Protein AF-A0AAU6WSG1-F1 (afdb_monomer)

Sequence (69 aa):
MKKTLLMFTLICTSGYFAQTGSIKFPTDNKLKTALDSLVDRSVSAFMQNNSRVGISVGVIKNGKKFIYN

Secondary structure (DSSP, 8-state):
-HHHHHHHHHHHGGG-----S------S-S--SHHHHHHHHHHHHHHTSTT-----EEEEETTEEEEE-

Organism: NCBI:txid1854762

Mean predicted aligned error: 13.71 Å

Solvent-accessible surface area (backbone atoms only — not comparable to full-atom values): 4689 Å² total; per-residue (Å²): 110,72,70,63,54,54,53,55,58,57,61,70,69,71,75,82,78,88,75,85,72,79,78,76,70,90,62,93,62,82,63,79,41,75,64,47,50,49,50,52,60,59,47,47,69,63,54,70,44,85,88,53,92,79,69,74,48,81,46,78,56,94,92,41,80,47,80,48,112

Radius of gyration: 23.43 Å; Cα contacts (8 Å, |Δi|>4): 27; chains: 1; bounding box: 36×28×70 Å

Nearest PDB structures (foldseek):
  6tdu-assembly1_G  TM=4.313E-01  e=6.730E+00  Euglena gracilis

pLDDT: mean 78.15, std 16.44, range [54.78, 96.88]

Foldseek 3Di:
DVVVVVVVVVVVVPPPDPDPPPPPDPDPPPCPDPVSVVVCVVCVVVPVPPVDDDDWDWDADPNDIDIDD

Structure (mmCIF, N/CA/C/O backbone):
data_AF-A0AAU6WSG1-F1
#
_entry.id   AF-A0AAU6WSG1-F1
#
loop_
_atom_site.group_PDB
_atom_site.id
_atom_site.type_symbol
_atom_site.label_atom_id
_atom_site.label_alt_id
_atom_site.label_comp_id
_atom_site.label_asym_id
_atom_site.label_entity_id
_atom_site.label_seq_id
_atom_site.pdbx_PDB_ins_code
_atom_site.Cartn_x
_atom_site.Cartn_y
_atom_site.Cartn_z
_atom_site.occupancy
_atom_site.B_iso_or_equiv
_atom_site.auth_seq_id
_atom_site.auth_comp_id
_atom_site.auth_asym_id
_atom_site.auth_atom_id
_atom_site.pdbx_PDB_model_num
ATOM 1 N N . MET A 1 1 ? 16.333 -14.607 56.979 1.00 58.44 1 MET A N 1
ATOM 2 C CA . MET A 1 1 ? 16.913 -13.516 56.160 1.00 58.44 1 MET A CA 1
ATOM 3 C C . MET A 1 1 ? 16.954 -13.848 54.668 1.00 58.44 1 MET A C 1
ATOM 5 O O . MET A 1 1 ? 16.386 -13.096 53.895 1.00 58.44 1 MET A O 1
ATOM 9 N N . LYS A 1 2 ? 17.524 -14.989 54.241 1.00 59.47 2 LYS A N 1
ATOM 10 C CA . LYS A 1 2 ? 17.609 -15.356 52.807 1.00 59.47 2 LYS A CA 1
ATOM 11 C C . LYS A 1 2 ? 16.247 -15.526 52.102 1.00 59.47 2 LYS A C 1
ATOM 13 O O . LYS A 1 2 ? 16.096 -15.091 50.971 1.00 59.47 2 LYS A O 1
ATOM 18 N N . LYS A 1 3 ? 15.241 -16.098 52.779 1.00 58.22 3 LYS A N 1
ATOM 19 C CA . LYS A 1 3 ? 13.884 -16.296 52.218 1.00 58.22 3 LYS A CA 1
ATOM 20 C C . LYS A 1 3 ? 13.102 -14.983 52.058 1.00 58.22 3 LYS A C 1
ATOM 22 O O . LYS A 1 3 ? 12.368 -14.819 51.094 1.00 58.22 3 LYS A O 1
ATOM 27 N N . THR A 1 4 ? 13.310 -14.040 52.976 1.00 64.56 4 THR A N 1
ATOM 28 C CA . THR A 1 4 ? 12.712 -12.696 52.932 1.00 64.56 4 THR A CA 1
ATOM 29 C C . THR A 1 4 ? 13.322 -11.856 51.807 1.00 64.56 4 THR A C 1
ATOM 31 O O . THR A 1 4 ? 12.602 -11.154 51.108 1.00 64.56 4 THR A O 1
ATOM 34 N N . LEU A 1 5 ? 14.633 -12.004 51.572 1.00 62.94 5 LEU A N 1
ATOM 35 C CA . LEU A 1 5 ? 15.331 -11.401 50.433 1.00 62.94 5 LEU A CA 1
ATOM 36 C C . LEU A 1 5 ? 14.819 -11.956 49.089 1.00 62.94 5 LEU A C 1
ATOM 38 O O . LEU A 1 5 ? 14.604 -11.192 48.156 1.00 62.94 5 LEU A O 1
ATOM 42 N N . LEU A 1 6 ? 14.553 -13.268 49.021 1.00 62.12 6 LEU A N 1
ATOM 43 C CA . LEU A 1 6 ? 14.054 -13.938 47.812 1.00 62.12 6 LEU A CA 1
ATOM 44 C C . LEU A 1 6 ? 12.629 -13.496 47.418 1.00 62.12 6 LEU A C 1
ATOM 46 O O . LEU A 1 6 ? 12.303 -13.393 46.236 1.00 62.12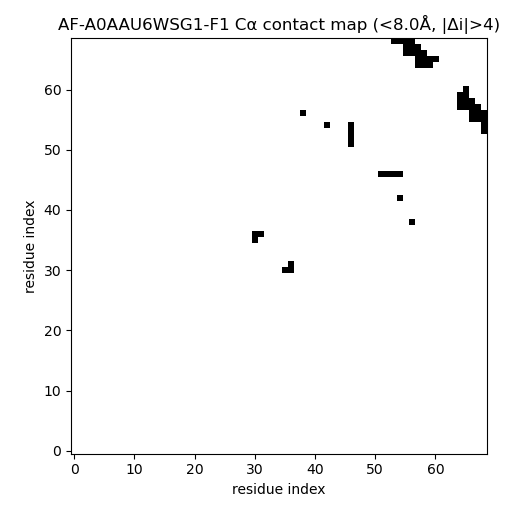 6 LEU A O 1
ATOM 50 N N . MET A 1 7 ? 11.779 -13.217 48.410 1.00 60.94 7 MET A N 1
ATOM 51 C CA . MET A 1 7 ? 10.423 -12.693 48.196 1.00 60.94 7 MET A CA 1
ATOM 52 C C . MET A 1 7 ? 10.436 -11.248 47.686 1.00 60.94 7 MET A C 1
ATOM 54 O O . MET A 1 7 ? 9.645 -10.898 46.813 1.00 60.94 7 MET A O 1
ATOM 58 N N . PHE A 1 8 ? 11.379 -10.429 48.161 1.00 60.19 8 PHE A N 1
ATOM 59 C CA . PHE A 1 8 ? 11.535 -9.050 47.696 1.00 60.19 8 PHE A CA 1
ATOM 60 C C . PHE A 1 8 ? 11.973 -8.985 46.223 1.00 60.19 8 PHE A C 1
ATOM 62 O O . PHE A 1 8 ? 11.444 -8.187 45.454 1.00 60.19 8 PHE A O 1
ATOM 69 N N . THR A 1 9 ? 12.859 -9.891 45.791 1.00 61.47 9 THR A N 1
ATOM 70 C CA . THR A 1 9 ? 13.273 -9.983 44.380 1.00 61.47 9 THR A CA 1
ATOM 71 C C . THR A 1 9 ? 12.152 -10.420 43.435 1.00 61.47 9 THR A C 1
ATOM 73 O O . THR A 1 9 ? 12.150 -10.010 42.278 1.00 61.47 9 THR A O 1
ATOM 76 N N . LEU A 1 10 ? 11.175 -11.206 43.903 1.00 60.62 10 LEU A N 1
ATOM 77 C CA . LEU A 1 10 ? 10.076 -11.679 43.054 1.00 60.62 10 LEU A CA 1
ATOM 78 C C . LEU A 1 10 ? 9.068 -10.555 42.745 1.00 60.62 10 LEU A C 1
ATOM 80 O O . LEU A 1 10 ? 8.606 -10.430 41.612 1.00 60.62 10 LEU A O 1
ATOM 84 N N . ILE A 1 11 ? 8.791 -9.683 43.721 1.00 61.84 11 ILE A N 1
ATOM 85 C CA . ILE A 1 11 ? 7.823 -8.581 43.587 1.00 61.84 11 ILE A CA 1
ATOM 86 C C . ILE A 1 11 ? 8.328 -7.507 42.606 1.00 61.84 11 ILE A C 1
ATOM 88 O O . ILE A 1 11 ? 7.549 -7.012 41.790 1.00 61.84 11 ILE A O 1
ATOM 92 N N . CYS A 1 12 ? 9.635 -7.219 42.583 1.00 59.19 12 CYS A N 1
ATOM 93 C CA . CYS A 1 12 ? 10.231 -6.230 41.673 1.00 59.19 12 CYS A CA 1
ATOM 94 C C . CYS A 1 12 ? 10.157 -6.610 40.182 1.00 59.19 12 CYS A C 1
ATOM 96 O O . CYS A 1 12 ? 10.188 -5.729 39.328 1.00 59.19 12 CYS A O 1
ATOM 98 N N . THR A 1 13 ? 10.032 -7.897 39.845 1.00 59.50 13 THR A N 1
ATOM 99 C CA . THR A 1 13 ? 9.985 -8.344 38.436 1.00 59.50 13 THR A CA 1
ATOM 100 C C . THR A 1 13 ? 8.599 -8.237 37.792 1.00 59.50 13 THR A C 1
ATOM 102 O O . THR A 1 13 ? 8.482 -8.315 36.572 1.00 59.50 13 THR A O 1
ATOM 105 N N . SER A 1 14 ? 7.548 -8.001 38.583 1.00 58.41 14 SER A N 1
ATOM 106 C CA . SER A 1 14 ? 6.157 -7.975 38.100 1.00 58.41 14 SER A CA 1
ATOM 107 C C . SER A 1 14 ? 5.691 -6.624 37.524 1.00 58.41 14 SER A C 1
ATOM 109 O O . SER A 1 14 ? 4.592 -6.537 36.983 1.00 58.41 14 SER A O 1
ATOM 111 N N . GLY A 1 15 ? 6.519 -5.572 37.588 1.00 58.12 15 GLY A N 1
ATOM 112 C CA . GLY A 1 15 ? 6.140 -4.199 37.218 1.00 58.12 15 GLY A CA 1
ATOM 113 C C . GLY A 1 15 ? 6.334 -3.782 35.751 1.00 58.12 15 GLY A C 1
ATOM 114 O O . GLY A 1 15 ? 6.036 -2.639 35.418 1.00 58.12 15 GLY A O 1
ATOM 115 N N . TYR A 1 16 ? 6.828 -4.652 34.861 1.00 59.38 16 TYR A N 1
ATOM 116 C CA . TYR A 1 16 ? 7.342 -4.238 33.538 1.00 59.38 16 TYR A CA 1
ATOM 117 C C . TYR A 1 16 ? 6.518 -4.683 32.314 1.00 59.38 16 TYR A C 1
ATOM 119 O O . TYR A 1 16 ? 7.083 -4.876 31.242 1.00 59.38 16 TYR A O 1
ATOM 127 N N . PHE A 1 17 ? 5.191 -4.824 32.413 1.00 61.50 17 PHE A N 1
ATOM 128 C CA . PHE A 1 17 ? 4.364 -5.213 31.249 1.00 61.50 17 PHE A CA 1
ATOM 129 C C . PHE A 1 17 ? 3.204 -4.264 30.916 1.00 61.50 17 PHE A C 1
ATOM 131 O O . PHE A 1 17 ? 2.246 -4.666 30.261 1.00 61.50 17 PHE A O 1
ATOM 138 N N . ALA A 1 18 ? 3.284 -2.988 31.299 1.00 59.69 18 ALA A N 1
ATOM 139 C CA . ALA A 1 18 ? 2.230 -2.009 31.022 1.00 59.69 18 ALA A CA 1
ATOM 140 C C . ALA A 1 18 ? 2.610 -0.978 29.942 1.00 59.69 18 ALA A C 1
ATOM 142 O O . ALA A 1 18 ? 2.440 0.215 30.157 1.00 59.69 18 ALA A O 1
ATOM 143 N N . GLN A 1 19 ? 3.103 -1.405 28.770 1.00 60.44 19 GLN A N 1
ATOM 144 C CA . GLN A 1 19 ? 3.060 -0.545 27.574 1.00 60.44 19 GLN A CA 1
ATOM 145 C C . GLN A 1 19 ? 3.125 -1.343 26.259 1.00 60.44 19 GLN A C 1
ATOM 147 O O . GLN A 1 19 ? 4.109 -1.297 25.529 1.00 60.44 19 GLN A O 1
ATOM 152 N N . THR A 1 20 ? 2.055 -2.062 25.915 1.00 58.09 20 THR A N 1
ATOM 153 C CA . THR A 1 20 ? 1.845 -2.574 24.540 1.00 58.09 20 THR A CA 1
ATOM 154 C C . THR A 1 20 ? 0.849 -1.734 23.740 1.00 58.09 20 THR A C 1
ATOM 156 O O . THR A 1 20 ? 0.461 -2.100 22.634 1.00 58.09 20 THR A O 1
ATOM 159 N N . GLY A 1 21 ? 0.465 -0.560 24.245 1.00 57.59 21 GLY A N 1
ATOM 160 C CA . GLY A 1 21 ? -0.116 0.482 23.412 1.00 57.59 21 GLY A CA 1
ATOM 161 C C . GLY A 1 21 ? 1.019 1.212 22.713 1.00 57.59 21 GLY A C 1
ATOM 162 O O . GLY A 1 21 ? 1.602 2.121 23.297 1.00 57.59 21 GLY A O 1
ATOM 163 N N . SER A 1 22 ? 1.370 0.811 21.489 1.00 61.16 22 SER A N 1
ATOM 164 C CA . SER A 1 22 ? 2.250 1.619 20.646 1.00 61.16 22 SER A CA 1
ATOM 165 C C . SER A 1 22 ? 1.586 2.986 20.471 1.00 61.16 22 SER A C 1
ATOM 167 O O . SER A 1 22 ? 0.669 3.127 19.656 1.00 61.16 22 SER A O 1
ATOM 169 N N . ILE A 1 23 ? 1.996 3.980 21.258 1.00 60.59 23 ILE A N 1
ATOM 170 C CA . ILE A 1 23 ? 1.675 5.377 20.993 1.00 60.59 23 ILE A CA 1
ATOM 171 C C . ILE A 1 23 ? 2.298 5.640 19.625 1.00 60.59 23 ILE A C 1
ATOM 173 O O . ILE A 1 23 ? 3.515 5.757 19.495 1.00 60.59 23 ILE A O 1
ATOM 177 N N . LYS A 1 24 ? 1.476 5.592 18.571 1.00 60.28 24 LYS A N 1
ATOM 178 C CA . LYS A 1 24 ? 1.920 5.909 17.219 1.00 60.28 24 LYS A CA 1
ATOM 179 C C . LYS A 1 24 ? 2.176 7.403 17.210 1.00 60.28 24 LYS A C 1
ATOM 181 O O . LYS A 1 24 ? 1.242 8.191 17.086 1.00 60.28 24 LYS A O 1
ATOM 186 N N . PHE A 1 25 ? 3.436 7.776 17.398 1.00 62.94 25 PHE A N 1
ATOM 187 C CA . PHE A 1 25 ? 3.877 9.132 17.130 1.00 62.94 25 PHE A CA 1
ATOM 188 C C . PHE A 1 25 ? 3.434 9.498 15.710 1.00 62.94 25 PHE A C 1
ATOM 190 O O . PHE A 1 25 ? 3.538 8.648 14.818 1.00 62.94 25 PHE A O 1
ATOM 197 N N . PRO A 1 26 ? 2.894 10.707 15.492 1.00 61.28 26 PRO A N 1
ATOM 198 C CA . PRO A 1 26 ? 2.608 11.181 14.151 1.00 61.28 26 PRO A CA 1
ATOM 199 C C . PRO A 1 26 ? 3.940 11.275 13.409 1.00 61.28 26 PRO A C 1
ATOM 201 O O . PRO A 1 26 ? 4.690 12.233 13.568 1.00 61.28 26 PRO A O 1
ATOM 204 N N . THR A 1 27 ? 4.265 10.230 12.656 1.00 63.03 27 THR A N 1
ATOM 205 C CA . 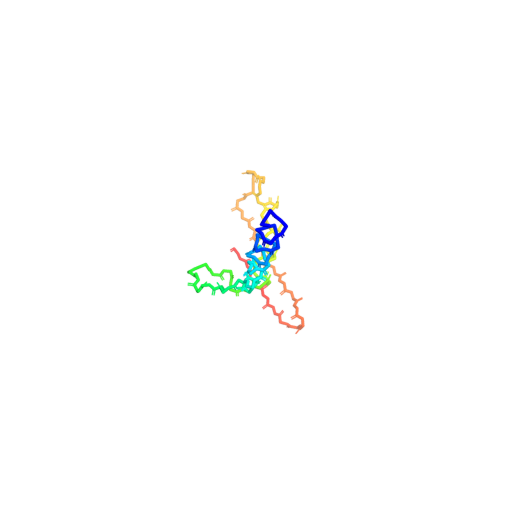THR A 1 27 ? 5.370 10.257 11.714 1.00 63.03 27 THR A CA 1
ATOM 206 C C . THR A 1 27 ? 4.879 10.939 10.444 1.00 63.03 27 THR A C 1
ATOM 208 O O . THR A 1 27 ? 3.708 10.879 10.068 1.00 63.03 27 THR A O 1
ATOM 211 N N . ASP A 1 28 ? 5.799 11.593 9.768 1.00 54.78 28 ASP A N 1
ATOM 212 C CA . ASP A 1 28 ? 5.688 12.110 8.409 1.00 54.78 28 ASP A CA 1
ATOM 213 C C . ASP A 1 28 ? 5.480 11.006 7.349 1.00 54.78 28 ASP A C 1
ATOM 215 O O . ASP A 1 28 ? 5.267 11.297 6.168 1.00 54.78 28 ASP A O 1
ATOM 219 N N . ASN A 1 29 ? 5.460 9.733 7.759 1.00 60.44 29 ASN A N 1
ATOM 220 C CA . ASN A 1 29 ? 5.159 8.608 6.891 1.00 60.44 29 ASN A CA 1
ATOM 221 C C . ASN A 1 29 ? 3.681 8.636 6.450 1.00 60.44 29 ASN A C 1
ATOM 223 O O . ASN A 1 29 ? 2.754 8.494 7.250 1.00 60.44 29 ASN A O 1
ATOM 227 N N . LYS A 1 30 ? 3.449 8.796 5.142 1.00 60.75 30 LYS A N 1
ATOM 228 C CA . LYS A 1 30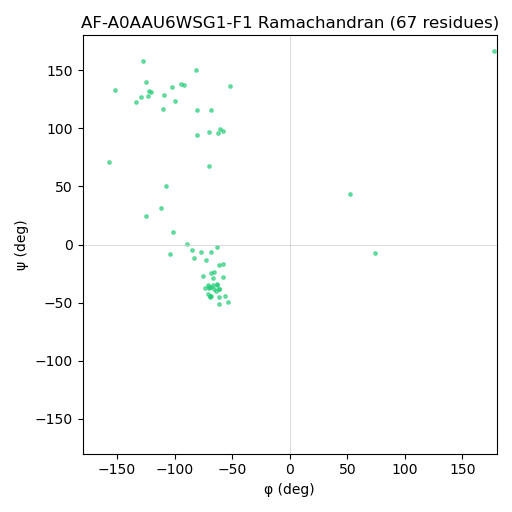 ? 2.106 8.913 4.545 1.00 60.75 30 LYS A CA 1
ATOM 229 C C . LYS A 1 30 ? 1.276 7.629 4.598 1.00 60.75 30 LYS A C 1
ATOM 231 O O . LYS A 1 30 ? 0.096 7.691 4.253 1.00 60.75 30 LYS A O 1
ATOM 236 N N . LEU A 1 31 ? 1.844 6.499 5.032 1.00 63.84 31 LEU A N 1
ATOM 237 C CA . LEU A 1 31 ? 1.122 5.246 5.284 1.00 63.84 31 LEU A CA 1
ATOM 238 C C . LEU A 1 31 ? 0.223 5.400 6.530 1.00 63.84 31 LEU A C 1
ATOM 240 O O . LEU A 1 31 ? 0.461 4.828 7.593 1.00 63.84 31 LEU A O 1
ATOM 244 N N . LYS A 1 32 ? -0.799 6.251 6.394 1.00 70.56 32 LYS A N 1
ATOM 245 C CA . LYS A 1 32 ? -1.694 6.747 7.447 1.00 70.56 32 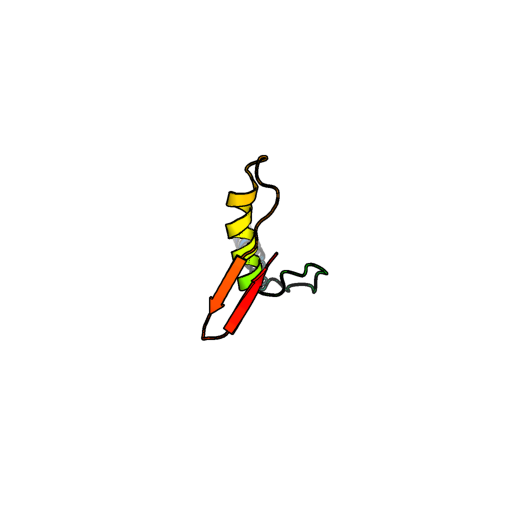LYS A CA 1
ATOM 246 C C . LYS A 1 32 ? -2.598 5.662 8.009 1.00 70.56 32 LYS A C 1
ATOM 248 O O . LYS A 1 32 ? -3.087 5.792 9.132 1.00 70.56 32 LYS A O 1
ATOM 253 N N . THR A 1 33 ? -2.869 4.619 7.232 1.00 86.50 33 THR A N 1
ATOM 254 C CA . THR A 1 33 ? -3.864 3.608 7.577 1.00 86.50 33 THR A CA 1
ATOM 255 C C . THR A 1 33 ? -3.297 2.198 7.512 1.00 86.50 33 THR A C 1
ATOM 257 O O . THR A 1 33 ? -2.334 1.911 6.805 1.00 86.50 33 THR A O 1
ATOM 260 N N . ALA A 1 34 ? -3.947 1.276 8.226 1.00 88.06 34 ALA A N 1
ATOM 261 C CA . ALA A 1 34 ? -3.630 -0.147 8.128 1.00 88.06 34 ALA A CA 1
ATOM 262 C C . ALA A 1 34 ? -3.779 -0.682 6.693 1.00 88.06 34 ALA A C 1
ATOM 264 O O . ALA A 1 34 ? -3.089 -1.628 6.325 1.00 88.06 34 ALA A O 1
ATOM 265 N N . LEU A 1 35 ? -4.660 -0.074 5.885 1.00 91.44 35 LEU A N 1
ATOM 266 C CA . LEU A 1 35 ? -4.810 -0.424 4.477 1.00 91.44 35 LEU A CA 1
ATOM 267 C C . LEU A 1 35 ? -3.573 -0.012 3.674 1.00 91.44 35 LEU A C 1
ATOM 269 O O . LEU A 1 35 ? -3.065 -0.828 2.916 1.00 91.44 35 LEU A O 1
ATOM 273 N N . ASP A 1 36 ? -3.053 1.196 3.893 1.00 90.81 36 ASP A N 1
ATOM 274 C CA . ASP A 1 36 ? -1.855 1.677 3.196 1.00 90.81 36 ASP A CA 1
ATOM 275 C C . ASP A 1 36 ? -0.648 0.789 3.520 1.00 90.81 36 ASP A C 1
ATOM 277 O O . ASP A 1 36 ? 0.051 0.343 2.615 1.00 90.81 36 ASP A O 1
ATOM 281 N N . SER A 1 37 ? -0.455 0.439 4.799 1.00 89.94 37 SER A N 1
ATOM 282 C CA . SER A 1 37 ? 0.611 -0.486 5.211 1.00 89.94 37 SER A CA 1
ATOM 283 C C . SER A 1 37 ? 0.440 -1.894 4.630 1.00 89.94 37 SER A C 1
ATOM 285 O O . SER A 1 37 ? 1.427 -2.574 4.352 1.00 89.94 37 SER A O 1
ATOM 287 N N . LEU A 1 38 ? -0.803 -2.362 4.474 1.00 91.94 38 LEU A N 1
ATOM 288 C CA . LEU A 1 38 ? -1.085 -3.667 3.879 1.00 91.94 38 LEU A CA 1
ATOM 289 C C . LEU A 1 38 ? -0.764 -3.671 2.383 1.00 91.94 38 LEU A C 1
ATOM 291 O O . LEU A 1 38 ? -0.164 -4.631 1.899 1.00 91.94 38 LEU A O 1
ATOM 295 N N . V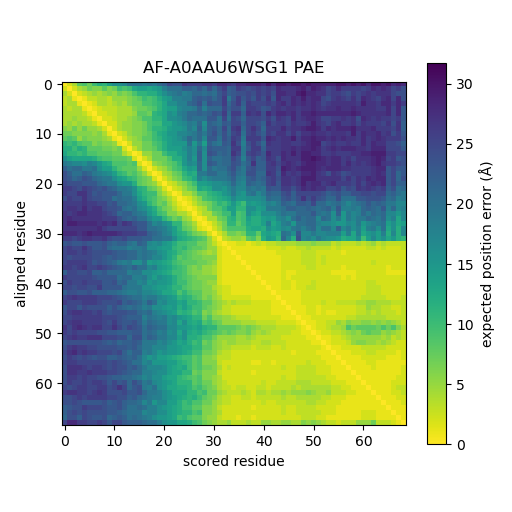AL A 1 39 ? -1.156 -2.616 1.666 1.00 93.69 39 VAL A N 1
ATOM 296 C CA . VAL A 1 39 ? -0.854 -2.455 0.241 1.00 93.69 39 VAL A CA 1
ATOM 297 C C . VAL A 1 39 ? 0.654 -2.395 0.044 1.00 93.69 39 VAL A C 1
ATOM 299 O O . VAL A 1 39 ? 1.175 -3.215 -0.703 1.00 93.69 39 VAL A O 1
ATOM 302 N N . ASP A 1 40 ? 1.354 -1.533 0.784 1.00 92.12 40 ASP A N 1
ATOM 303 C CA . ASP A 1 40 ? 2.814 -1.387 0.735 1.00 92.12 40 ASP A CA 1
ATOM 304 C C . ASP A 1 40 ? 3.550 -2.721 0.953 1.00 92.12 40 ASP A C 1
ATOM 306 O O . ASP A 1 40 ? 4.365 -3.146 0.129 1.00 92.12 40 ASP A O 1
ATOM 310 N N . ARG A 1 41 ? 3.185 -3.464 2.006 1.00 91.50 41 ARG A N 1
ATOM 311 C CA . ARG A 1 41 ? 3.771 -4.784 2.286 1.00 91.50 41 ARG A CA 1
ATOM 312 C C . ARG A 1 41 ? 3.509 -5.786 1.163 1.00 91.50 41 ARG A C 1
ATOM 314 O O . ARG A 1 41 ? 4.379 -6.595 0.847 1.00 91.50 41 ARG A O 1
ATOM 321 N N . SER A 1 42 ? 2.315 -5.744 0.580 1.00 92.94 42 SER A N 1
ATOM 322 C CA . SER A 1 42 ? 1.904 -6.667 -0.481 1.00 92.94 42 SER A CA 1
ATOM 323 C C . SER A 1 42 ? 2.635 -6.375 -1.792 1.00 92.94 42 SER A C 1
ATOM 325 O O . SER A 1 42 ? 3.115 -7.298 -2.448 1.00 92.94 42 SER A O 1
ATOM 327 N N . VAL A 1 43 ? 2.775 -5.097 -2.159 1.00 94.06 43 VAL A N 1
ATOM 328 C CA . VAL A 1 43 ? 3.487 -4.699 -3.382 1.00 94.06 43 VAL A CA 1
ATOM 329 C C . VAL A 1 43 ? 4.997 -4.804 -3.236 1.00 94.06 43 VAL A C 1
ATOM 331 O O . VAL A 1 43 ? 5.669 -5.057 -4.228 1.00 94.06 43 VAL A O 1
ATOM 334 N N . SER A 1 44 ? 5.545 -4.688 -2.025 1.00 92.62 44 SER A N 1
ATOM 335 C CA . SER A 1 44 ? 6.989 -4.794 -1.786 1.00 92.62 44 SER A CA 1
ATOM 336 C C . SER A 1 44 ? 7.569 -6.111 -2.305 1.00 92.62 44 SER A C 1
ATOM 338 O O . SER A 1 44 ? 8.586 -6.106 -2.991 1.00 92.62 44 SER A O 1
ATOM 340 N N . ALA A 1 45 ? 6.897 -7.240 -2.054 1.00 90.12 45 ALA A N 1
ATOM 341 C CA . ALA A 1 45 ? 7.330 -8.542 -2.571 1.00 90.12 45 ALA A CA 1
ATOM 342 C C . ALA A 1 45 ? 7.314 -8.592 -4.109 1.00 90.12 45 ALA A C 1
ATOM 344 O O . ALA A 1 45 ? 8.173 -9.214 -4.729 1.00 90.12 45 ALA A O 1
ATOM 345 N N . PHE A 1 46 ? 6.360 -7.901 -4.739 1.00 90.44 46 PHE A N 1
ATOM 346 C CA . PHE A 1 46 ? 6.339 -7.748 -6.187 1.00 90.44 46 PHE A CA 1
ATOM 347 C C . PHE A 1 46 ? 7.489 -6.842 -6.662 1.00 90.44 46 PHE A C 1
ATOM 349 O O . PHE A 1 46 ? 8.208 -7.199 -7.589 1.00 90.44 46 PHE A O 1
ATOM 356 N N . MET A 1 47 ? 7.735 -5.706 -6.024 1.00 94.44 47 ME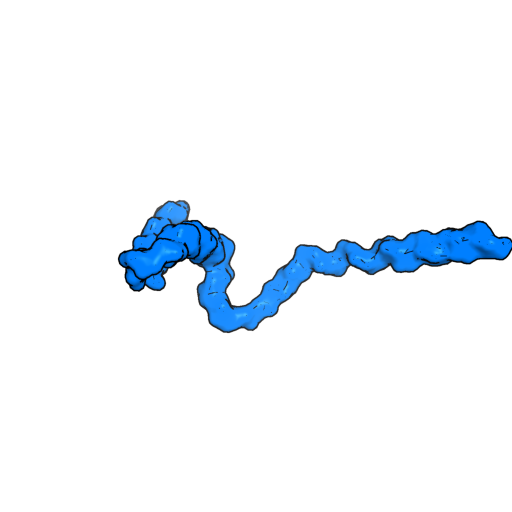T A N 1
ATOM 357 C CA . MET A 1 47 ? 8.751 -4.747 -6.471 1.00 94.44 47 MET A CA 1
ATOM 358 C C . MET A 1 47 ? 10.201 -5.198 -6.237 1.00 94.44 47 MET A C 1
ATOM 360 O O . MET A 1 47 ? 11.104 -4.642 -6.848 1.00 94.44 47 MET A O 1
ATOM 364 N N . GLN A 1 48 ? 10.446 -6.238 -5.432 1.00 93.75 48 GLN A N 1
ATOM 365 C CA . GLN A 1 48 ? 11.793 -6.788 -5.195 1.00 93.75 48 GLN A CA 1
ATOM 366 C C . GLN A 1 48 ? 12.495 -7.330 -6.452 1.00 93.75 48 GLN A C 1
ATOM 368 O O . GLN A 1 48 ? 13.709 -7.523 -6.441 1.00 93.75 48 GLN A O 1
ATOM 373 N N . ASN A 1 49 ? 11.767 -7.594 -7.540 1.00 93.31 49 ASN A N 1
ATOM 374 C CA . ASN A 1 49 ? 12.395 -7.947 -8.808 1.00 93.31 49 ASN A CA 1
ATOM 375 C C . ASN A 1 49 ? 12.883 -6.678 -9.528 1.00 93.31 49 ASN A C 1
ATOM 377 O O . ASN A 1 49 ? 12.071 -5.875 -9.984 1.00 93.31 49 ASN A O 1
ATOM 381 N N . ASN A 1 50 ? 14.203 -6.565 -9.703 1.00 89.81 50 ASN A N 1
ATOM 382 C CA . ASN A 1 50 ? 14.886 -5.411 -10.301 1.00 89.81 50 ASN A CA 1
ATOM 383 C C . ASN A 1 50 ? 14.443 -5.055 -11.733 1.00 89.81 50 ASN A C 1
ATOM 385 O O . ASN A 1 50 ? 14.717 -3.954 -12.197 1.00 89.81 50 ASN A O 1
ATOM 389 N N . SER A 1 51 ? 13.771 -5.956 -12.455 1.00 94.25 51 SER A N 1
ATOM 390 C CA . SER A 1 51 ? 13.205 -5.659 -13.778 1.00 94.25 51 SER A CA 1
ATOM 391 C C . SER A 1 51 ? 11.902 -4.847 -13.717 1.00 94.25 51 SER A C 1
ATOM 393 O O . SER A 1 51 ? 11.380 -4.459 -14.760 1.00 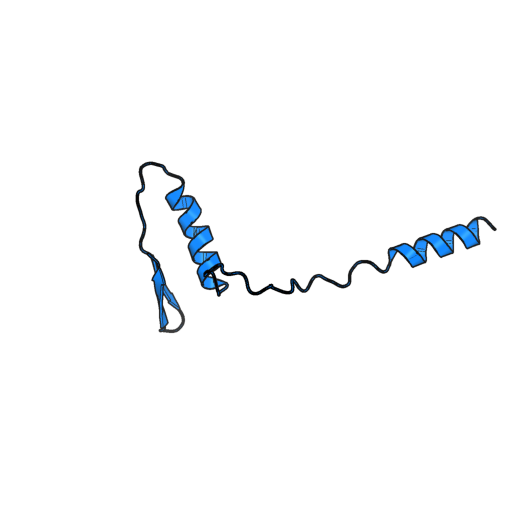94.25 51 SER A O 1
ATOM 395 N N . ARG A 1 52 ? 11.336 -4.610 -12.525 1.00 93.38 52 ARG A N 1
ATOM 396 C CA . ARG A 1 52 ? 10.065 -3.896 -12.331 1.00 93.38 52 ARG A CA 1
ATOM 397 C C . ARG A 1 52 ? 10.330 -2.448 -11.934 1.00 93.38 52 ARG A C 1
ATOM 399 O O . ARG A 1 52 ? 10.984 -2.180 -10.936 1.00 93.38 52 A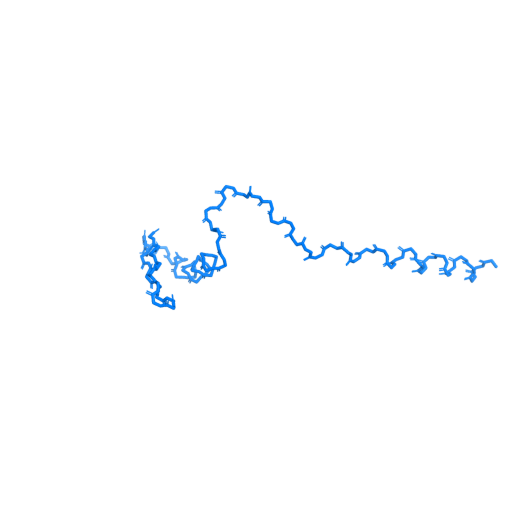RG A O 1
ATOM 406 N N . VAL A 1 53 ? 9.777 -1.521 -12.711 1.00 94.06 53 VAL A N 1
ATOM 407 C CA . VAL A 1 53 ? 10.020 -0.074 -12.562 1.00 94.06 53 VAL A CA 1
ATOM 408 C C . VAL A 1 53 ? 8.863 0.685 -11.906 1.00 94.06 53 VAL A C 1
ATOM 410 O O . VAL A 1 53 ? 9.013 1.855 -11.576 1.00 94.06 53 VAL A O 1
ATOM 413 N N . GLY A 1 54 ? 7.715 0.036 -11.694 1.00 93.50 54 GLY A N 1
ATOM 414 C CA . GLY A 1 54 ? 6.571 0.628 -11.001 1.00 93.50 54 GLY A CA 1
ATOM 415 C C . GLY A 1 54 ? 5.357 -0.297 -10.954 1.00 93.50 54 GLY A C 1
ATOM 416 O O . GLY A 1 54 ? 5.304 -1.310 -11.659 1.00 93.50 54 GLY A O 1
ATOM 417 N N . ILE A 1 55 ? 4.383 0.058 -10.117 1.00 94.56 55 ILE A N 1
ATOM 418 C CA . ILE A 1 55 ? 3.090 -0.621 -10.012 1.00 94.56 55 ILE A CA 1
ATOM 419 C C . ILE A 1 55 ? 2.019 0.367 -9.540 1.00 94.56 55 ILE A C 1
ATOM 421 O O . ILE A 1 55 ? 2.206 1.056 -8.545 1.00 94.56 55 ILE A O 1
ATOM 425 N N . SER A 1 56 ? 0.868 0.377 -10.212 1.00 95.31 56 SER A N 1
ATOM 426 C CA . SER A 1 56 ? -0.340 1.041 -9.712 1.00 95.31 56 SER A CA 1
ATOM 427 C C . SER A 1 56 ? -1.305 0.001 -9.148 1.00 95.31 56 SER A C 1
ATOM 429 O O . SER A 1 56 ? -1.549 -1.033 -9.771 1.00 95.31 56 SER A O 1
ATOM 431 N N . VAL A 1 57 ? -1.883 0.276 -7.979 1.00 96.06 57 VAL A N 1
ATOM 432 C CA . VAL A 1 57 ? -2.817 -0.621 -7.287 1.00 96.06 57 VAL A CA 1
ATOM 433 C C . VAL A 1 57 ? -4.142 0.080 -7.033 1.00 96.06 57 VAL A C 1
ATOM 435 O O . VAL A 1 57 ? -4.192 1.154 -6.438 1.00 96.06 57 VAL A O 1
ATOM 438 N N . GLY A 1 58 ? -5.233 -0.565 -7.444 1.00 96.38 58 GLY A N 1
ATOM 439 C CA . GLY A 1 58 ? -6.595 -0.162 -7.109 1.00 96.38 58 GLY A CA 1
ATOM 440 C C . GLY A 1 58 ? -7.236 -1.137 -6.127 1.00 96.38 58 GLY A C 1
ATOM 441 O O . GLY A 1 58 ? -7.259 -2.340 -6.369 1.00 96.38 58 GLY A O 1
ATOM 442 N N . VAL A 1 59 ? -7.797 -0.620 -5.034 1.00 96.25 59 VAL A N 1
ATOM 443 C CA . VAL A 1 59 ? -8.537 -1.400 -4.034 1.00 96.25 59 VAL A CA 1
ATOM 444 C C . VAL A 1 59 ? -9.966 -0.877 -3.939 1.00 96.25 59 VAL A C 1
ATOM 446 O O . VAL A 1 59 ? -10.189 0.324 -3.784 1.00 96.25 59 VAL A O 1
ATOM 449 N N . ILE A 1 60 ? -10.943 -1.784 -3.992 1.00 96.88 60 ILE A N 1
ATOM 450 C CA . ILE A 1 60 ? -12.349 -1.480 -3.711 1.00 96.88 60 ILE A CA 1
ATOM 451 C C . ILE A 1 60 ? -12.717 -2.151 -2.389 1.00 96.88 60 ILE A C 1
ATOM 453 O O . ILE A 1 60 ? -12.690 -3.374 -2.281 1.00 96.88 60 ILE A O 1
ATOM 457 N N . LYS A 1 61 ? -13.068 -1.353 -1.378 1.00 94.56 61 LYS A N 1
ATOM 458 C CA . LYS A 1 61 ? -13.497 -1.837 -0.060 1.00 94.56 61 LYS A CA 1
ATOM 459 C C . LYS A 1 61 ? -14.749 -1.087 0.368 1.00 94.56 61 LYS A C 1
ATOM 461 O O . LYS A 1 61 ? -14.730 0.138 0.458 1.00 94.56 61 LYS A O 1
ATOM 466 N N . ASN A 1 62 ? -15.827 -1.821 0.644 1.00 96.69 62 ASN A N 1
ATOM 467 C CA . ASN A 1 62 ? -17.121 -1.265 1.061 1.00 96.69 62 ASN A CA 1
ATOM 468 C C . ASN A 1 62 ? -17.635 -0.176 0.097 1.00 96.69 62 ASN A C 1
ATOM 470 O O . ASN A 1 62 ? -18.043 0.900 0.521 1.00 96.69 62 ASN A O 1
ATOM 474 N N . GLY A 1 63 ? -17.515 -0.413 -1.214 1.00 96.50 63 GLY A N 1
ATOM 475 C CA . GLY A 1 63 ? -17.909 0.547 -2.253 1.00 96.50 63 GLY A CA 1
ATOM 476 C C . GLY A 1 63 ? -16.971 1.751 -2.432 1.00 96.50 63 GLY A C 1
ATOM 477 O O . GLY A 1 63 ? -17.120 2.492 -3.401 1.00 96.50 63 GLY A O 1
ATOM 478 N N . LYS A 1 64 ? -15.969 1.941 -1.562 1.00 96.44 64 LYS A N 1
ATOM 479 C CA . LYS A 1 64 ? -14.970 3.010 -1.684 1.00 96.44 64 LYS A CA 1
ATOM 480 C C . LYS A 1 64 ? -13.745 2.538 -2.466 1.00 96.44 64 LYS A C 1
ATOM 482 O O . LYS A 1 64 ? -13.246 1.436 -2.241 1.00 96.44 64 LYS A O 1
ATOM 487 N N . LYS A 1 65 ? -13.253 3.401 -3.358 1.00 96.50 65 LYS A N 1
ATOM 488 C CA . LYS A 1 65 ? -12.044 3.187 -4.166 1.00 96.50 65 LYS A CA 1
ATOM 489 C C . LYS A 1 65 ? -10.825 3.815 -3.486 1.00 96.50 65 LYS A C 1
ATOM 491 O O . LYS A 1 65 ? -10.908 4.941 -2.997 1.00 96.50 65 LYS A O 1
ATOM 496 N N . PHE A 1 66 ? -9.706 3.102 -3.498 1.00 94.50 66 PHE A N 1
ATOM 497 C CA . PHE A 1 66 ? -8.395 3.548 -3.029 1.00 94.50 66 PHE A CA 1
ATOM 498 C C . PHE A 1 66 ? -7.385 3.258 -4.136 1.00 94.50 66 PHE A C 1
A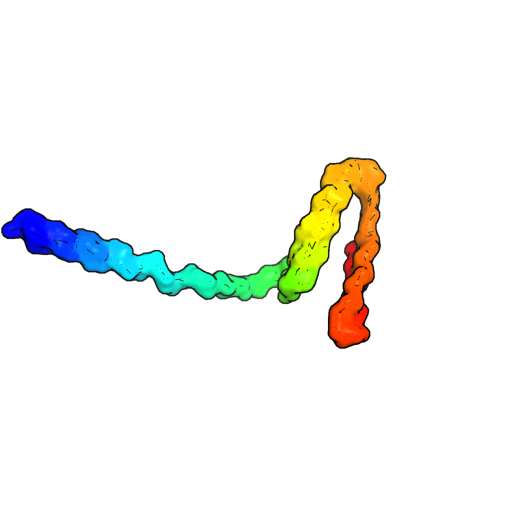TOM 500 O O . PHE A 1 66 ? -7.345 2.133 -4.629 1.00 94.50 66 PHE A O 1
ATOM 507 N N . ILE A 1 67 ? -6.617 4.263 -4.552 1.00 95.00 67 ILE A N 1
ATOM 508 C CA . ILE A 1 67 ? -5.660 4.154 -5.657 1.00 95.00 67 ILE A CA 1
ATOM 509 C C . ILE A 1 67 ? -4.270 4.512 -5.133 1.00 95.00 67 ILE A C 1
ATOM 511 O O . ILE A 1 67 ? -4.111 5.533 -4.464 1.00 95.00 67 ILE A O 1
ATOM 515 N N . TYR A 1 68 ? -3.293 3.673 -5.459 1.00 92.75 68 TYR A N 1
ATOM 516 C CA . TYR A 1 68 ? -1.883 3.789 -5.101 1.00 92.75 68 TYR A CA 1
ATOM 517 C C . TYR A 1 68 ? -1.055 3.736 -6.388 1.00 92.75 68 TYR A C 1
ATOM 519 O O . TYR A 1 68 ? -1.389 2.956 -7.280 1.00 92.75 68 TYR A O 1
ATOM 527 N N . ASN A 1 69 ? -0.011 4.557 -6.492 1.00 88.81 69 ASN A N 1
ATOM 528 C CA . ASN A 1 69 ? 0.899 4.629 -7.640 1.00 88.81 69 ASN A CA 1
ATOM 529 C C . ASN A 1 69 ? 2.340 4.735 -7.154 1.00 88.81 69 ASN A C 1
ATOM 531 O O . ASN A 1 69 ? 2.513 5.318 -6.057 1.00 88.81 69 ASN A O 1
#